Protein AF-A0A7V4NFH8-F1 (afdb_monomer_lite)

Radius of gyration: 14.01 Å; chains: 1; bounding box: 32×26×32 Å

InterPro domains:
  IPR002589 Macro domain [PF01661] (33-62)
  IPR002589 Macro domain [PS51154] (4-63)
  IPR043472 Macro domain-like [G3DSA:3.40.220.10] (3-63)
  IPR043472 Macro domain-like [SSF52949] (7-62)

Sequence (63 aa):
MGAFETIGSVKVGNVEIRFIVGDITKLEVDAIVNAANSYLQHGGGVAGAISRAGGPEIQKESD

Foldseek 3Di:
DPDWDFPDWDDDPPDIDTDIDDQPLPDPDPDDDAPADPQRDQPDDNSVSNDVSVDVVSSVVSD

Structure (mmCIF, N/CA/C/O backbone):
data_AF-A0A7V4NFH8-F1
#
_entry.id   AF-A0A7V4NFH8-F1
#
loop_
_atom_site.group_PDB
_atom_site.id
_atom_site.type_symbol
_atom_site.label_atom_id
_atom_site.label_alt_id
_atom_site.label_comp_id
_atom_site.label_asym_id
_atom_site.label_entity_id
_atom_site.label_seq_id
_atom_site.pdbx_PDB_ins_code
_atom_site.Cartn_x
_atom_site.Cartn_y
_atom_site.Cartn_z
_atom_site.occupancy
_atom_site.B_iso_or_equiv
_atom_site.auth_seq_id
_atom_site.auth_comp_id
_atom_site.auth_asym_id
_atom_site.auth_atom_id
_atom_site.pdbx_PDB_model_num
ATOM 1 N N . MET A 1 1 ? 12.820 3.031 9.045 1.00 48.44 1 MET A N 1
ATOM 2 C CA . MET A 1 1 ? 11.356 2.914 9.199 1.00 48.44 1 MET A CA 1
ATOM 3 C C . MET A 1 1 ? 10.762 4.282 8.941 1.00 48.44 1 MET A C 1
ATOM 5 O O . MET A 1 1 ? 10.965 5.165 9.762 1.00 48.44 1 MET A O 1
ATOM 9 N N . GLY A 1 2 ? 10.139 4.500 7.781 1.00 58.16 2 GLY A N 1
ATOM 10 C CA . GLY A 1 2 ? 9.291 5.682 7.619 1.00 58.16 2 GLY A CA 1
ATOM 11 C C . GLY A 1 2 ? 8.078 5.490 8.520 1.00 58.16 2 GLY A C 1
ATOM 12 O O . GLY A 1 2 ? 7.468 4.424 8.470 1.00 58.16 2 GLY A O 1
ATOM 13 N N . ALA A 1 3 ? 7.805 6.442 9.407 1.00 73.44 3 ALA A N 1
ATOM 14 C CA . ALA A 1 3 ? 6.654 6.353 10.291 1.00 73.44 3 ALA A CA 1
ATOM 15 C C . ALA A 1 3 ? 5.376 6.396 9.445 1.00 73.44 3 ALA A C 1
ATOM 17 O O . ALA A 1 3 ? 5.217 7.283 8.609 1.00 73.44 3 ALA A O 1
ATOM 18 N N . PHE A 1 4 ? 4.486 5.430 9.651 1.00 88.81 4 PHE A N 1
ATOM 19 C CA . PHE A 1 4 ? 3.113 5.546 9.185 1.00 88.81 4 PHE A CA 1
ATOM 20 C C . PHE A 1 4 ? 2.408 6.591 10.035 1.00 88.81 4 PHE A C 1
ATOM 22 O O . PHE A 1 4 ? 2.417 6.499 11.263 1.00 88.81 4 PHE A O 1
ATOM 29 N N . GLU A 1 5 ? 1.782 7.563 9.389 1.00 94.69 5 GLU A N 1
ATOM 30 C CA . GLU A 1 5 ? 1.016 8.594 10.077 1.00 94.69 5 GLU A CA 1
ATOM 31 C C . GLU A 1 5 ? -0.470 8.366 9.815 1.00 94.69 5 GLU A C 1
ATOM 33 O O . GLU A 1 5 ? -0.925 8.424 8.675 1.00 94.69 5 GLU A O 1
ATOM 38 N N . THR A 1 6 ? -1.242 8.086 10.867 1.00 95.00 6 THR A N 1
ATOM 39 C CA . THR A 1 6 ? -2.706 8.080 10.750 1.00 95.00 6 THR A CA 1
ATOM 40 C C . THR A 1 6 ? -3.196 9.521 10.792 1.00 95.00 6 THR A C 1
ATOM 42 O O . THR A 1 6 ? -3.080 10.177 11.823 1.00 95.00 6 THR A O 1
ATOM 45 N N . ILE A 1 7 ? -3.767 9.992 9.685 1.00 97.38 7 ILE A N 1
ATOM 46 C CA . ILE A 1 7 ? -4.276 11.365 9.535 1.00 97.38 7 ILE A CA 1
ATOM 47 C C . ILE A 1 7 ? -5.785 11.472 9.807 1.00 97.38 7 ILE A C 1
ATOM 49 O O . ILE A 1 7 ? -6.345 12.564 9.809 1.00 97.38 7 ILE A O 1
ATOM 53 N N . GLY A 1 8 ? -6.456 10.343 10.046 1.00 97.81 8 GLY A N 1
ATOM 54 C CA . GLY A 1 8 ? -7.855 10.297 10.463 1.00 97.81 8 GLY A CA 1
ATOM 55 C C . GLY A 1 8 ? -8.434 8.885 10.445 1.00 97.81 8 GLY A C 1
ATOM 56 O O . GLY A 1 8 ? -7.819 7.951 9.923 1.00 97.81 8 GLY A O 1
ATOM 57 N N . SER A 1 9 ? -9.644 8.730 10.979 1.00 98.12 9 SER A N 1
ATOM 58 C CA . SER A 1 9 ? -10.423 7.498 10.847 1.00 98.12 9 SER A CA 1
ATOM 59 C C . SER A 1 9 ? -11.930 7.757 10.868 1.00 98.12 9 SER A C 1
ATOM 61 O O . SER A 1 9 ? -12.400 8.775 11.375 1.00 98.12 9 SER A O 1
ATOM 63 N N . VAL A 1 10 ? -12.694 6.830 10.289 1.00 98.56 10 VAL A N 1
ATOM 64 C CA . VAL A 1 10 ? -14.162 6.812 10.311 1.00 98.56 10 VAL A CA 1
ATOM 65 C C . VAL A 1 10 ? -14.628 5.398 10.651 1.00 98.56 10 VAL A C 1
ATOM 67 O O . VAL A 1 10 ? -14.075 4.420 10.148 1.00 98.56 10 VAL A O 1
ATOM 70 N N . LYS A 1 11 ? -15.667 5.279 11.484 1.00 98.44 11 LYS A N 1
ATOM 71 C CA . LYS A 1 11 ? -16.343 4.002 11.747 1.00 98.44 11 LYS A CA 1
ATOM 72 C C . LYS A 1 11 ? -17.561 3.836 10.845 1.00 98.44 11 LYS A C 1
ATOM 74 O O . LYS A 1 11 ? -18.418 4.714 10.792 1.00 98.44 11 LYS A O 1
ATOM 79 N N . VAL A 1 12 ? -17.655 2.683 10.188 1.00 98.12 12 VAL A N 1
ATOM 80 C CA . VAL A 1 12 ? -18.803 2.257 9.379 1.00 98.12 12 VAL A CA 1
ATOM 81 C C . VAL A 1 12 ? -19.307 0.932 9.952 1.00 98.12 12 VAL A C 1
ATOM 83 O O . VAL A 1 12 ? -18.765 -0.135 9.672 1.00 98.12 12 VAL A O 1
ATOM 86 N N . GLY A 1 13 ? -20.319 0.997 10.821 1.00 97.38 13 GLY A N 1
ATOM 87 C CA . GLY A 1 13 ? -20.760 -0.163 11.602 1.00 97.38 13 GLY A CA 1
ATOM 88 C C . GLY A 1 13 ? -19.627 -0.706 12.482 1.00 97.38 13 GLY A C 1
ATOM 89 O O . GLY A 1 13 ? -19.060 0.033 13.286 1.00 97.38 13 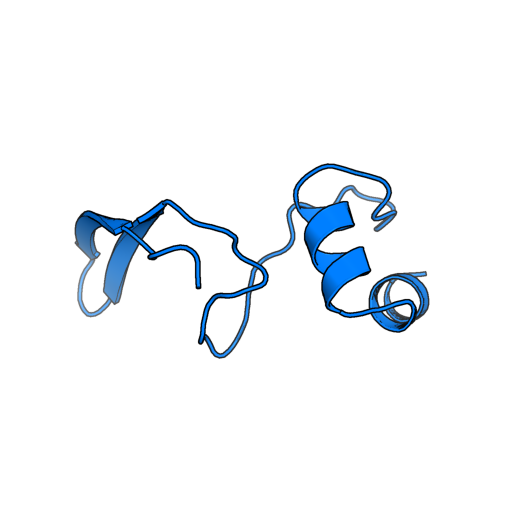GLY A O 1
ATOM 90 N N . ASN A 1 14 ? -19.278 -1.982 12.294 1.00 97.81 14 ASN A N 1
ATOM 91 C CA . ASN A 1 14 ? -18.180 -2.649 13.009 1.00 97.81 14 ASN A CA 1
ATOM 92 C C . ASN A 1 14 ? -16.817 -2.526 12.300 1.00 97.81 14 ASN A C 1
ATOM 94 O O . ASN A 1 14 ? -15.849 -3.145 12.732 1.00 97.81 14 ASN A O 1
ATOM 98 N N . VAL A 1 15 ? -16.735 -1.757 11.210 1.00 98.00 15 VAL A N 1
ATOM 99 C CA . VAL A 1 15 ? -15.509 -1.557 10.428 1.00 98.00 15 VAL A CA 1
ATOM 100 C C . VAL A 1 15 ? -14.898 -0.201 10.767 1.00 98.00 15 VAL A C 1
ATOM 102 O O . VAL A 1 15 ? -15.593 0.816 10.777 1.00 98.00 15 VAL A O 1
ATOM 105 N N . GLU A 1 16 ? -13.591 -0.171 11.011 1.00 97.94 16 GLU A N 1
ATOM 106 C CA . GLU A 1 16 ? -12.815 1.066 11.101 1.00 97.94 16 GLU A CA 1
ATOM 107 C C . GLU A 1 16 ? -12.043 1.295 9.798 1.00 97.94 16 GLU A C 1
ATOM 109 O O . GLU A 1 16 ? -11.279 0.441 9.354 1.00 97.94 16 GLU A O 1
ATOM 114 N N . ILE A 1 17 ? -12.224 2.472 9.201 1.00 98.12 17 ILE A N 1
ATOM 115 C CA . ILE A 1 17 ? -11.476 2.930 8.030 1.00 98.12 17 ILE A CA 1
ATOM 116 C C . ILE A 1 17 ? -10.466 3.966 8.513 1.00 98.12 17 ILE A C 1
ATOM 118 O O . ILE A 1 17 ? -10.861 4.996 9.056 1.00 98.12 17 ILE A O 1
ATOM 122 N N . ARG A 1 18 ? -9.170 3.706 8.318 1.00 97.19 18 ARG A N 1
ATOM 123 C CA . ARG A 1 18 ? -8.078 4.625 8.677 1.00 97.19 18 ARG A CA 1
ATOM 124 C C . ARG A 1 18 ? -7.474 5.248 7.426 1.00 97.19 18 ARG A C 1
ATOM 126 O O . ARG A 1 18 ? -7.195 4.550 6.456 1.00 97.19 18 ARG A O 1
ATOM 133 N N . PHE A 1 19 ? -7.231 6.551 7.477 1.00 97.00 19 PHE 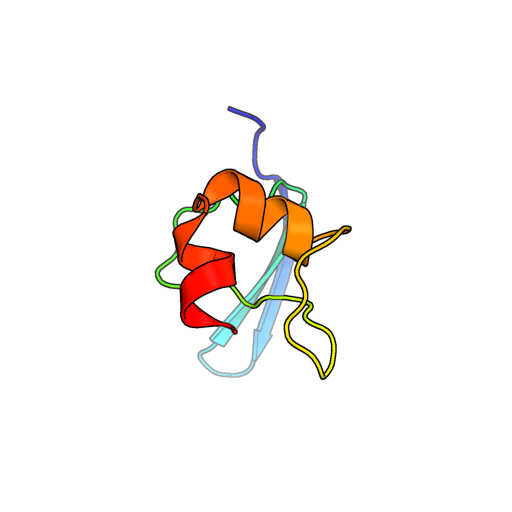A N 1
ATOM 134 C CA . PHE A 1 19 ? -6.467 7.274 6.466 1.00 97.00 19 PHE A CA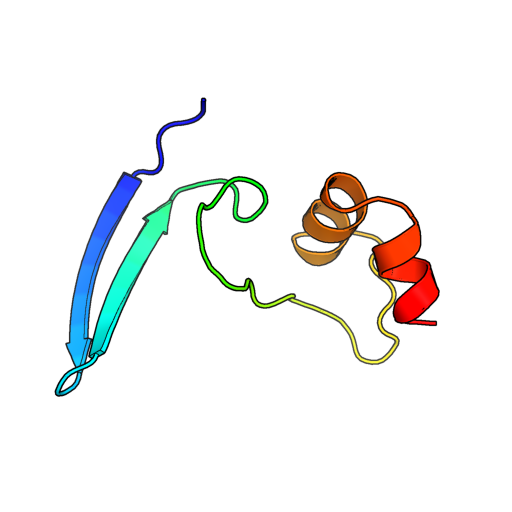 1
ATOM 135 C C . PHE A 1 19 ? -5.021 7.340 6.944 1.00 97.00 19 PHE A C 1
ATOM 137 O O . PHE A 1 19 ? -4.743 7.934 7.986 1.00 97.00 19 PHE A O 1
ATOM 144 N N . ILE A 1 20 ? -4.117 6.686 6.220 1.00 96.31 20 ILE A N 1
ATOM 145 C CA . ILE A 1 20 ? -2.716 6.537 6.618 1.00 96.31 20 ILE A CA 1
ATOM 146 C C . ILE A 1 20 ? -1.826 7.110 5.518 1.00 96.31 20 ILE A C 1
ATOM 148 O O . ILE A 1 20 ? -1.995 6.779 4.345 1.00 96.31 20 ILE A O 1
ATOM 152 N N . VAL A 1 21 ? -0.863 7.945 5.901 1.00 96.88 21 VAL A N 1
ATOM 153 C CA . VAL A 1 21 ? 0.228 8.397 5.036 1.00 96.88 21 VAL A CA 1
ATOM 154 C C . VAL A 1 21 ? 1.419 7.463 5.233 1.00 96.88 21 VAL A C 1
ATOM 156 O O . VAL A 1 21 ? 1.890 7.269 6.355 1.00 96.88 21 VAL A O 1
ATOM 159 N N . GLY A 1 22 ? 1.903 6.869 4.141 1.00 94.06 22 GLY A N 1
ATOM 160 C CA . GLY A 1 22 ? 3.080 6.004 4.153 1.00 94.06 22 GLY A CA 1
ATOM 161 C C . GLY A 1 22 ? 3.255 5.180 2.877 1.00 94.06 22 GLY A C 1
ATOM 162 O O . GLY A 1 22 ? 2.502 5.320 1.914 1.00 94.06 22 GLY A O 1
ATOM 163 N N . ASP A 1 23 ? 4.270 4.314 2.885 1.00 95.56 23 ASP A N 1
ATOM 164 C CA . ASP A 1 23 ? 4.552 3.358 1.809 1.00 95.56 23 ASP A CA 1
ATOM 165 C C . ASP A 1 23 ? 3.763 2.060 2.038 1.00 95.56 23 ASP A C 1
ATOM 167 O O . ASP A 1 23 ? 4.041 1.309 2.976 1.00 95.56 23 ASP A O 1
ATOM 171 N N . ILE A 1 24 ? 2.792 1.783 1.163 1.00 95.00 24 ILE A N 1
ATOM 172 C CA . ILE A 1 24 ? 1.930 0.595 1.239 1.00 95.00 24 ILE A CA 1
ATOM 173 C C . ILE A 1 24 ? 2.722 -0.722 1.250 1.00 95.00 24 ILE A C 1
ATOM 175 O O . ILE A 1 24 ? 2.270 -1.697 1.840 1.00 95.00 24 ILE A O 1
ATOM 179 N N . THR A 1 25 ? 3.929 -0.750 0.669 1.00 95.69 25 THR A N 1
ATOM 180 C CA . THR A 1 25 ? 4.785 -1.950 0.617 1.00 95.69 25 THR A CA 1
ATOM 181 C C . THR A 1 25 ? 5.445 -2.291 1.955 1.00 95.69 25 THR A C 1
ATOM 183 O O . THR A 1 25 ? 6.123 -3.311 2.072 1.00 95.69 25 THR A O 1
ATOM 186 N N . LYS A 1 26 ? 5.288 -1.424 2.962 1.00 95.75 26 LYS A N 1
ATOM 187 C CA . LYS A 1 26 ? 5.851 -1.581 4.308 1.00 95.75 26 LYS A CA 1
ATOM 188 C C . LYS A 1 26 ? 4.779 -1.764 5.386 1.00 95.75 26 LYS A C 1
ATOM 190 O O . LYS A 1 26 ? 5.137 -1.815 6.558 1.00 95.75 26 LYS A O 1
ATOM 195 N N . LEU A 1 27 ? 3.492 -1.786 5.022 1.00 93.12 27 LEU A N 1
ATOM 196 C CA . LEU A 1 27 ? 2.400 -1.937 5.985 1.00 93.12 27 LEU A CA 1
ATOM 197 C C . LEU A 1 27 ? 2.350 -3.370 6.522 1.00 93.12 27 LEU A C 1
ATOM 199 O O . LEU A 1 27 ? 2.356 -4.328 5.755 1.00 93.12 27 LEU A O 1
ATOM 203 N N . GLU A 1 28 ? 2.237 -3.500 7.842 1.00 92.75 28 GLU A N 1
ATOM 204 C CA . GLU A 1 28 ? 1.970 -4.775 8.508 1.00 92.75 28 GLU A CA 1
ATOM 205 C C . GLU A 1 28 ? 0.463 -5.052 8.482 1.00 92.75 28 GLU A C 1
ATOM 207 O O . GLU A 1 28 ? -0.289 -4.622 9.358 1.00 92.75 28 GLU A O 1
ATOM 212 N N . VAL A 1 29 ? 0.013 -5.711 7.416 1.00 95.00 29 VAL A N 1
ATOM 213 C CA . VAL A 1 29 ? -1.387 -6.078 7.169 1.00 95.00 29 VAL A CA 1
ATOM 214 C C . VAL A 1 29 ? -1.454 -7.434 6.473 1.00 95.00 29 VAL A C 1
ATOM 216 O O . VAL A 1 29 ? -0.492 -7.847 5.827 1.00 95.00 29 VAL A O 1
ATOM 219 N N . ASP A 1 30 ? -2.603 -8.104 6.557 1.00 98.19 30 ASP A N 1
ATOM 220 C CA . ASP A 1 30 ? -2.798 -9.421 5.936 1.00 98.19 30 ASP A CA 1
ATOM 221 C C . ASP A 1 30 ? -2.784 -9.365 4.398 1.00 98.19 30 ASP A C 1
ATOM 223 O O . ASP A 1 30 ? -2.382 -10.322 3.739 1.00 98.19 30 ASP A O 1
ATOM 227 N N . ALA A 1 31 ? -3.235 -8.248 3.816 1.00 96.94 31 ALA A N 1
ATOM 228 C CA . ALA A 1 31 ? -3.270 -8.036 2.373 1.00 96.94 31 ALA A CA 1
ATOM 229 C C . ALA A 1 31 ? -3.250 -6.544 2.009 1.00 96.94 31 ALA A C 1
ATOM 231 O O . ALA A 1 31 ? -3.699 -5.687 2.773 1.00 96.94 31 ALA A O 1
ATOM 232 N N . ILE A 1 32 ? -2.788 -6.247 0.793 1.00 96.44 32 ILE A N 1
ATOM 233 C CA . ILE A 1 32 ? -2.839 -4.916 0.179 1.00 96.44 32 ILE A CA 1
ATOM 234 C C . ILE A 1 32 ? -3.554 -4.986 -1.171 1.00 96.44 32 ILE A C 1
ATOM 236 O O . ILE A 1 32 ? -3.506 -6.003 -1.861 1.00 96.44 32 ILE A O 1
ATOM 240 N N . VAL A 1 33 ? -4.209 -3.894 -1.566 1.00 96.44 33 VAL A N 1
ATOM 241 C CA . VAL A 1 33 ? -4.883 -3.792 -2.868 1.00 96.44 33 VAL A CA 1
ATOM 242 C C . VAL A 1 33 ? -3.952 -3.116 -3.873 1.00 96.44 33 VAL A C 1
ATOM 244 O O . VAL A 1 33 ? -3.430 -2.032 -3.613 1.00 96.44 33 VAL A O 1
ATOM 247 N N . ASN A 1 34 ? -3.759 -3.744 -5.033 1.00 95.69 34 ASN A N 1
ATOM 248 C CA . ASN A 1 34 ? -2.951 -3.203 -6.123 1.00 95.69 34 ASN A CA 1
ATOM 249 C C . ASN A 1 34 ? -3.777 -2.275 -7.037 1.00 95.69 34 ASN A C 1
ATOM 251 O O . ASN A 1 34 ? -4.873 -2.632 -7.465 1.00 95.69 34 ASN A O 1
ATOM 255 N N . ALA A 1 35 ? -3.221 -1.118 -7.404 1.00 94.44 35 ALA A N 1
ATOM 256 C CA . ALA A 1 35 ? -3.776 -0.226 -8.425 1.00 94.44 35 ALA A CA 1
ATOM 257 C C . ALA A 1 35 ? -3.339 -0.675 -9.836 1.00 94.44 35 ALA A C 1
ATOM 259 O O . ALA A 1 35 ? -2.550 -0.002 -10.503 1.00 94.44 35 ALA A O 1
ATOM 260 N N . ALA A 1 36 ? -3.809 -1.851 -10.254 1.00 95.06 36 ALA A N 1
ATOM 261 C CA . ALA A 1 36 ? -3.445 -2.474 -11.525 1.00 95.06 36 ALA A CA 1
ATOM 262 C C . ALA A 1 36 ? -4.190 -1.872 -12.733 1.00 95.06 36 ALA A C 1
ATOM 264 O O . ALA A 1 36 ? -5.247 -1.255 -12.600 1.00 95.06 36 ALA A O 1
ATOM 265 N N . ASN A 1 37 ? -3.648 -2.101 -13.932 1.00 94.88 37 ASN A N 1
ATOM 266 C CA . ASN A 1 37 ? -4.359 -1.905 -15.200 1.00 94.88 37 ASN A CA 1
ATOM 267 C C . ASN A 1 37 ? -4.988 -3.228 -15.684 1.00 94.88 37 ASN A C 1
ATOM 269 O O . ASN A 1 37 ? -4.750 -4.286 -15.108 1.00 94.88 37 ASN A O 1
ATOM 273 N N . SER A 1 38 ? -5.761 -3.176 -16.773 1.00 97.12 38 SER A N 1
ATOM 274 C CA . SER A 1 38 ? -6.470 -4.337 -17.341 1.00 97.12 38 SER A CA 1
ATOM 275 C C . SER A 1 38 ? -5.571 -5.460 -17.865 1.00 97.12 38 SER A C 1
ATOM 277 O O . SER A 1 38 ? -6.062 -6.558 -18.094 1.00 97.12 38 SER A O 1
ATOM 279 N N . TYR A 1 39 ? -4.286 -5.187 -18.086 1.00 96.25 39 TYR A N 1
ATOM 280 C CA . TYR A 1 39 ? -3.304 -6.152 -18.587 1.00 96.25 39 TYR A CA 1
ATOM 281 C C . TYR A 1 39 ? -2.385 -6.679 -17.478 1.00 96.25 39 TYR A C 1
ATOM 283 O O . TYR A 1 39 ? -1.429 -7.389 -17.771 1.00 96.25 39 TYR A O 1
ATOM 291 N N . LEU A 1 40 ? -2.625 -6.271 -16.224 1.00 96.06 40 LEU A N 1
ATOM 292 C CA . LEU A 1 40 ? -1.810 -6.617 -15.057 1.00 96.06 40 LEU A CA 1
ATOM 293 C C . LEU A 1 40 ? -0.304 -6.358 -15.249 1.00 96.06 40 LEU A C 1
ATOM 295 O O . LEU A 1 40 ? 0.540 -7.036 -14.674 1.00 96.06 40 LEU A O 1
ATOM 299 N N . GLN A 1 41 ? 0.041 -5.348 -16.052 1.00 96.75 41 GLN A N 1
ATOM 300 C CA . GLN A 1 41 ? 1.430 -4.967 -16.301 1.00 96.75 41 GLN A CA 1
ATOM 301 C C . GLN A 1 41 ? 1.879 -3.934 -15.265 1.00 96.75 41 GLN A C 1
ATOM 303 O O . GLN A 1 41 ? 1.468 -2.767 -15.312 1.00 96.75 41 GLN A O 1
ATOM 308 N N . HIS A 1 42 ? 2.741 -4.340 -14.334 1.00 94.94 42 HIS A N 1
ATOM 309 C CA . HIS A 1 42 ? 3.120 -3.562 -13.148 1.00 94.94 42 HIS A CA 1
ATOM 310 C C . HIS A 1 42 ? 4.310 -2.620 -13.407 1.00 94.94 42 HIS A C 1
ATOM 312 O O . HIS A 1 42 ? 5.281 -2.583 -12.655 1.00 94.94 42 HIS A O 1
ATOM 318 N N . GLY A 1 43 ? 4.254 -1.826 -14.481 1.00 92.06 43 GLY A N 1
ATOM 319 C CA . GLY A 1 43 ? 5.396 -1.016 -14.941 1.00 92.06 43 GLY A CA 1
ATOM 320 C C . GLY A 1 43 ? 5.711 0.244 -14.115 1.00 92.06 43 GLY A C 1
ATOM 321 O O . GLY A 1 43 ? 6.827 0.758 -14.176 1.00 92.06 43 GLY A O 1
ATOM 322 N N . GLY A 1 44 ? 4.761 0.767 -13.331 1.00 94.88 44 GLY A N 1
ATOM 323 C CA . GLY A 1 44 ? 4.921 2.054 -12.642 1.00 94.88 44 GLY A CA 1
ATOM 324 C C . GLY A 1 44 ? 3.889 2.326 -11.546 1.00 94.88 44 GLY A C 1
ATOM 325 O O . GLY A 1 44 ? 3.042 1.485 -11.250 1.00 94.88 44 GLY A O 1
ATOM 326 N N . GLY A 1 45 ? 3.981 3.503 -10.917 1.00 96.62 45 GLY A N 1
ATOM 327 C CA . GLY A 1 45 ? 3.083 3.911 -9.830 1.00 96.62 45 GLY A CA 1
ATOM 328 C C . GLY A 1 45 ? 3.100 2.949 -8.637 1.00 96.62 45 GLY A C 1
ATOM 329 O O . GLY A 1 45 ? 4.135 2.356 -8.318 1.00 96.62 45 GLY A O 1
ATOM 330 N N . VAL A 1 46 ? 1.940 2.792 -7.992 1.00 96.88 46 VAL A N 1
ATOM 331 C CA . VAL A 1 46 ? 1.757 1.879 -6.851 1.00 96.88 46 VAL A CA 1
ATOM 332 C C . VAL A 1 46 ? 1.972 0.421 -7.267 1.00 96.88 46 VAL A C 1
ATOM 334 O O . VAL A 1 46 ? 2.681 -0.295 -6.568 1.00 96.88 46 VAL A O 1
ATOM 337 N N . ALA A 1 47 ? 1.466 0.002 -8.432 1.00 97.19 47 ALA A N 1
ATOM 338 C CA . ALA A 1 47 ? 1.654 -1.361 -8.934 1.00 97.19 47 ALA A CA 1
ATOM 339 C C . ALA A 1 47 ? 3.131 -1.720 -9.116 1.00 97.19 47 ALA A C 1
ATOM 341 O O . ALA A 1 47 ? 3.592 -2.752 -8.633 1.00 97.19 47 ALA A O 1
ATOM 342 N N . GLY A 1 48 ? 3.907 -0.823 -9.726 1.00 97.31 48 GLY A N 1
ATOM 343 C CA . GLY A 1 48 ? 5.347 -1.013 -9.855 1.00 97.31 48 GLY A CA 1
ATOM 344 C C . GLY A 1 48 ? 6.074 -0.996 -8.510 1.00 97.31 48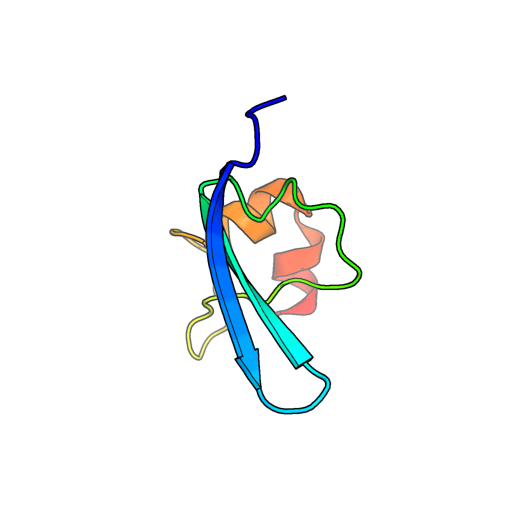 GLY A C 1
ATOM 345 O O . GLY A 1 48 ? 7.045 -1.728 -8.340 1.00 97.31 48 GLY A O 1
ATOM 346 N N . ALA A 1 49 ? 5.630 -0.190 -7.539 1.00 97.50 49 ALA A N 1
ATOM 347 C CA . ALA A 1 49 ? 6.203 -0.214 -6.192 1.00 97.50 49 ALA A CA 1
ATOM 348 C C . ALA A 1 49 ? 5.964 -1.566 -5.501 1.00 97.50 49 ALA A C 1
ATOM 350 O O . ALA A 1 49 ? 6.913 -2.148 -4.979 1.00 97.50 49 ALA A O 1
ATOM 351 N N . ILE A 1 50 ? 4.739 -2.094 -5.575 1.00 97.44 50 ILE A N 1
ATOM 352 C CA . ILE A 1 50 ? 4.372 -3.414 -5.045 1.00 97.44 50 ILE A CA 1
ATOM 353 C C . ILE A 1 50 ? 5.176 -4.517 -5.736 1.00 97.44 50 ILE A C 1
ATOM 355 O O . ILE A 1 50 ? 5.800 -5.321 -5.052 1.00 97.44 50 ILE A O 1
ATOM 359 N N . SER A 1 51 ? 5.232 -4.524 -7.072 1.00 97.19 51 SER A N 1
ATOM 360 C CA . SER A 1 51 ? 5.987 -5.530 -7.830 1.00 97.19 51 SER A CA 1
ATOM 361 C C . SER A 1 51 ? 7.482 -5.503 -7.492 1.00 97.19 51 SER A C 1
ATOM 363 O O . SER A 1 51 ? 8.068 -6.545 -7.213 1.00 97.19 51 SER A O 1
ATOM 365 N N . ARG A 1 52 ? 8.103 -4.319 -7.393 1.00 97.12 52 ARG A N 1
ATOM 366 C CA . ARG A 1 52 ? 9.513 -4.208 -6.973 1.00 97.12 52 ARG A CA 1
ATOM 367 C C . ARG A 1 52 ? 9.751 -4.688 -5.542 1.00 97.12 52 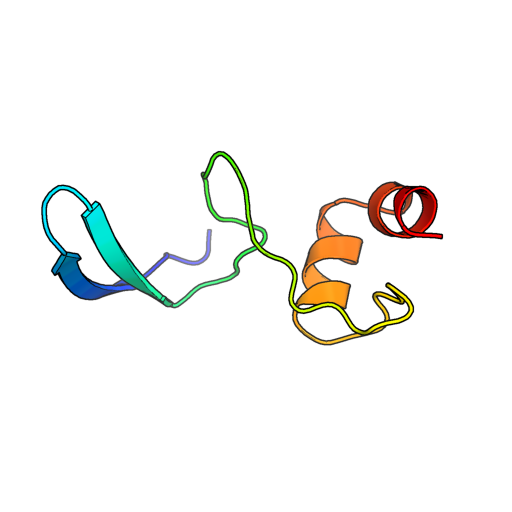ARG A C 1
ATOM 369 O O . ARG A 1 52 ? 10.810 -5.242 -5.273 1.00 97.12 52 ARG A O 1
ATOM 376 N N . ALA A 1 53 ? 8.805 -4.457 -4.633 1.00 97.00 53 ALA A N 1
ATOM 377 C CA . ALA A 1 53 ? 8.927 -4.874 -3.239 1.00 97.00 53 ALA A CA 1
ATOM 378 C C . ALA A 1 53 ? 8.684 -6.381 -3.043 1.00 97.00 53 ALA A C 1
ATOM 380 O O . ALA A 1 53 ? 9.392 -7.002 -2.254 1.00 97.00 53 ALA A O 1
ATOM 381 N N . GLY A 1 54 ? 7.710 -6.958 -3.755 1.00 95.62 54 GLY A N 1
ATOM 382 C CA . GLY A 1 54 ? 7.375 -8.386 -3.704 1.00 95.62 54 GLY A CA 1
ATOM 383 C C . GLY A 1 54 ? 8.255 -9.271 -4.593 1.00 95.62 54 GLY A C 1
ATOM 384 O O . GLY A 1 54 ? 8.262 -10.487 -4.432 1.00 95.62 54 GLY A O 1
ATOM 385 N N . GLY A 1 55 ? 9.030 -8.673 -5.501 1.00 97.44 55 GLY A N 1
ATOM 386 C CA . GLY A 1 55 ? 9.955 -9.379 -6.381 1.00 97.44 55 GLY A CA 1
ATOM 387 C C . GLY A 1 55 ? 9.329 -9.835 -7.707 1.00 97.44 55 GLY A C 1
ATOM 388 O O . GLY A 1 55 ? 8.154 -9.579 -7.981 1.00 97.44 55 GLY A O 1
ATOM 389 N N . PRO A 1 56 ? 10.122 -10.508 -8.563 1.00 96.12 56 PRO A N 1
ATOM 390 C CA . PRO A 1 56 ? 9.722 -10.847 -9.932 1.00 96.12 56 PRO A CA 1
ATOM 391 C C . PRO A 1 56 ? 8.499 -11.772 -10.010 1.00 96.12 56 PRO A C 1
ATOM 393 O O . PRO A 1 56 ? 7.767 -11.716 -10.996 1.00 96.12 56 PRO A O 1
ATOM 396 N N . GLU A 1 57 ? 8.244 -12.578 -8.973 1.00 97.62 57 GLU A N 1
ATOM 397 C CA . GLU A 1 57 ? 7.086 -13.482 -8.930 1.00 97.62 57 GLU A CA 1
ATOM 398 C C . GLU A 1 57 ? 5.752 -12.725 -8.995 1.00 97.62 57 GLU A C 1
ATOM 400 O O . GLU A 1 57 ? 4.809 -13.220 -9.599 1.00 97.62 57 GLU A O 1
ATOM 405 N N . ILE A 1 58 ? 5.688 -11.477 -8.511 1.00 96.69 58 ILE A N 1
ATOM 406 C CA . ILE A 1 58 ? 4.463 -10.666 -8.590 1.00 96.69 58 ILE A CA 1
ATOM 407 C C . ILE A 1 58 ? 4.016 -10.442 -10.041 1.00 96.69 58 ILE A C 1
ATOM 409 O O . ILE A 1 58 ? 2.824 -10.508 -10.331 1.00 96.69 58 ILE A O 1
ATOM 413 N N . GLN A 1 59 ? 4.951 -10.164 -10.958 1.00 97.25 59 GLN A N 1
ATOM 414 C CA . GLN A 1 59 ? 4.608 -10.022 -12.377 1.00 97.25 59 GLN A CA 1
ATOM 415 C C . GLN A 1 59 ? 4.362 -11.391 -13.014 1.00 97.25 59 GLN A C 1
ATOM 417 O O . GLN A 1 59 ? 3.383 -11.551 -13.728 1.00 97.25 59 GLN A O 1
ATOM 422 N N . LYS A 1 60 ? 5.190 -12.390 -12.693 1.00 97.69 60 LYS A N 1
ATOM 423 C CA . LYS A 1 60 ? 5.097 -13.735 -13.274 1.00 97.69 60 LYS A CA 1
ATOM 424 C C . LYS A 1 60 ? 3.788 -14.464 -12.948 1.00 97.69 60 LYS A C 1
ATOM 426 O O . LYS A 1 60 ? 3.315 -15.227 -13.776 1.00 97.69 60 LYS A O 1
ATOM 431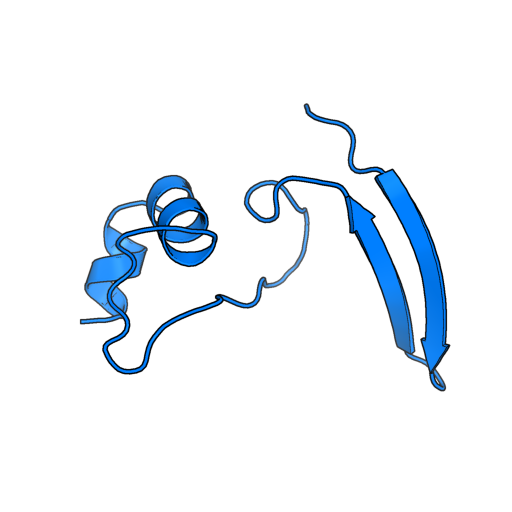 N N . GLU A 1 61 ? 3.204 -14.245 -11.773 1.00 97.00 61 GLU A N 1
ATOM 432 C CA . GLU A 1 61 ? 1.878 -14.782 -11.423 1.00 97.00 61 GLU A CA 1
ATOM 433 C C . GLU A 1 61 ? 0.719 -13.998 -12.061 1.00 97.00 61 GLU A C 1
ATOM 435 O O . GLU A 1 61 ? -0.417 -14.468 -12.058 1.00 97.00 61 GLU A O 1
ATOM 440 N N . SER A 1 62 ? 0.991 -12.794 -12.572 1.00 95.31 62 SER A N 1
ATOM 441 C CA . SER A 1 62 ? -0.005 -11.911 -13.187 1.00 95.31 62 SER A CA 1
ATOM 442 C C . SER A 1 62 ? -0.070 -12.014 -14.716 1.00 95.31 62 SER A C 1
ATOM 444 O O . SER A 1 62 ? -1.036 -11.515 -15.294 1.00 95.31 62 SER A O 1
ATOM 446 N N . ASP A 1 63 ? 0.960 -12.581 -15.349 1.00 92.94 63 ASP A N 1
ATOM 447 C CA . ASP A 1 63 ? 1.054 -12.807 -16.799 1.00 92.94 63 ASP A CA 1
ATOM 448 C C . ASP A 1 63 ? 0.178 -13.990 -17.254 1.00 92.94 63 ASP A C 1
ATOM 450 O O . ASP A 1 63 ? -0.444 -13.873 -18.338 1.00 92.94 63 ASP A O 1
#

Secondary structure (DSSP, 8-state):
-PPPEEEEEEEETTEEEEEEES-GGG--SS-------TT----SHHHHHHHHHH-THHHHTT-

Organism: Fervidobacterium pennivorans (NCBI:txid93466)

pLDDT: mean 94.52, std 8.22, range [48.44, 98.56]